Protein AF-A0A947ZSK4-F1 (afdb_monomer_lite)

Second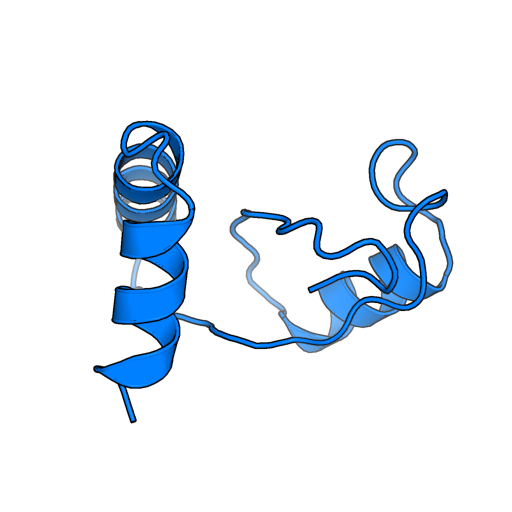ary structure (DSSP, 8-state):
-BTTS-------S-HHHHHHHHHHT-STTTGGGPSB--------SSHHHHHHHHHHHHH---HHHHHHHHHH--

Structure (mmCIF, N/CA/C/O backbone):
data_AF-A0A947ZSK4-F1
#
_entry.id   AF-A0A947ZSK4-F1
#
loop_
_atom_site.group_PDB
_atom_site.id
_atom_site.type_symbol
_atom_site.label_atom_id
_atom_site.label_alt_id
_atom_site.label_comp_id
_atom_site.label_asym_id
_atom_site.label_entity_id
_atom_site.label_seq_id
_atom_site.pdbx_PDB_ins_code
_atom_site.Cartn_x
_atom_site.Cartn_y
_atom_site.Cartn_z
_atom_site.occupancy
_atom_site.B_iso_or_equiv
_atom_site.auth_seq_id
_atom_site.auth_comp_id
_atom_site.auth_asym_id
_atom_site.auth_atom_id
_atom_site.pdbx_PDB_model_num
ATOM 1 N N . MET A 1 1 ? 1.515 -6.218 -9.370 1.00 77.38 1 MET A N 1
ATOM 2 C CA . MET A 1 1 ? 2.836 -6.774 -9.712 1.00 77.38 1 MET A CA 1
ATOM 3 C C . MET A 1 1 ? 3.533 -5.881 -10.730 1.00 77.38 1 MET A C 1
ATOM 5 O O . MET A 1 1 ? 2.888 -5.401 -11.655 1.00 77.38 1 MET A O 1
ATOM 9 N N . SER A 1 2 ? 4.820 -5.621 -10.504 1.00 81.81 2 SER A N 1
ATOM 10 C CA . SER A 1 2 ? 5.732 -4.912 -11.413 1.00 81.81 2 SER A CA 1
ATOM 11 C C . SER A 1 2 ? 6.348 -5.869 -12.443 1.00 81.81 2 SER A C 1
ATOM 13 O O . SER A 1 2 ? 6.441 -7.067 -12.169 1.00 81.81 2 SER A O 1
ATOM 15 N N . LYS A 1 3 ? 6.861 -5.337 -13.566 1.00 77.88 3 LYS A N 1
ATOM 16 C CA . LYS A 1 3 ? 7.681 -6.074 -14.552 1.00 77.88 3 LYS A CA 1
ATOM 17 C C . LYS A 1 3 ? 8.799 -6.912 -13.908 1.00 77.88 3 LYS A C 1
ATOM 19 O O . LYS A 1 3 ? 9.047 -8.024 -14.353 1.00 77.88 3 LYS A O 1
ATOM 24 N N . ASN A 1 4 ? 9.397 -6.445 -12.808 1.00 78.69 4 ASN A N 1
ATOM 25 C CA . ASN A 1 4 ? 10.498 -7.139 -12.121 1.00 78.69 4 ASN A CA 1
ATOM 26 C C . ASN A 1 4 ? 10.017 -8.119 -11.034 1.00 78.69 4 ASN A C 1
ATOM 28 O O . ASN A 1 4 ? 10.696 -8.317 -10.026 1.00 78.69 4 ASN A O 1
ATOM 32 N N . ASN A 1 5 ? 8.801 -8.658 -11.165 1.00 79.50 5 ASN A N 1
ATOM 33 C CA . ASN A 1 5 ? 8.205 -9.600 -10.211 1.00 79.50 5 ASN A CA 1
ATOM 34 C C . ASN A 1 5 ? 8.188 -9.085 -8.752 1.00 79.50 5 ASN A C 1
ATOM 36 O O . ASN A 1 5 ? 8.279 -9.838 -7.779 1.00 79.50 5 ASN A O 1
ATOM 40 N N . SER A 1 6 ? 8.115 -7.758 -8.604 1.00 84.00 6 SER A N 1
ATOM 41 C CA . SER A 1 6 ? 7.976 -7.077 -7.319 1.00 84.00 6 SER A CA 1
ATOM 42 C C . SER A 1 6 ? 6.500 -6.856 -7.008 1.00 84.00 6 SER A C 1
ATOM 44 O O . SER A 1 6 ? 5.725 -6.396 -7.855 1.00 84.00 6 SER A O 1
ATOM 46 N N . TYR A 1 7 ? 6.131 -7.136 -5.764 1.00 87.50 7 TYR A N 1
ATOM 47 C CA . TYR A 1 7 ? 4.814 -6.841 -5.221 1.00 87.50 7 TYR A CA 1
ATOM 48 C C . TYR A 1 7 ? 4.865 -5.531 -4.438 1.00 87.50 7 TYR A C 1
ATOM 50 O O . TYR A 1 7 ? 5.851 -5.237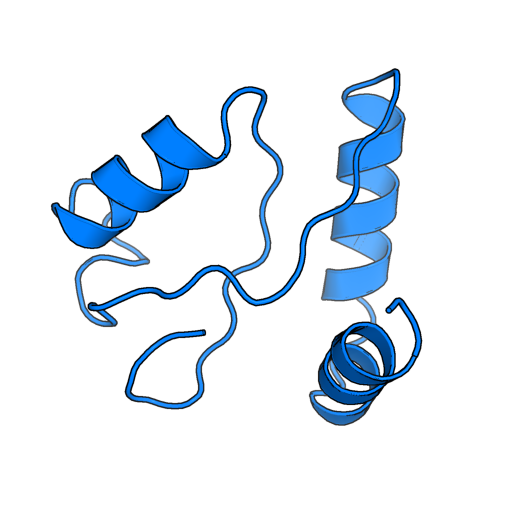 -3.761 1.00 87.50 7 TYR A O 1
ATOM 58 N N . TYR A 1 8 ? 3.803 -4.746 -4.565 1.00 87.69 8 TYR A N 1
ATOM 59 C CA . TYR A 1 8 ? 3.545 -3.577 -3.739 1.00 87.69 8 TYR A CA 1
ATOM 60 C C . TYR A 1 8 ? 2.323 -3.890 -2.883 1.00 87.69 8 TYR A C 1
ATOM 62 O O . TYR A 1 8 ? 1.347 -4.438 -3.397 1.00 87.69 8 TYR A O 1
ATOM 70 N N . TYR A 1 9 ? 2.397 -3.551 -1.599 1.00 88.69 9 TYR A N 1
ATOM 71 C CA . TYR A 1 9 ? 1.320 -3.746 -0.635 1.00 88.69 9 TYR A CA 1
ATOM 72 C C . TYR A 1 9 ? 0.986 -2.391 -0.028 1.00 88.69 9 TYR A C 1
ATOM 74 O O . TYR A 1 9 ? 1.881 -1.705 0.475 1.00 88.69 9 TYR A O 1
ATOM 82 N N . GLY A 1 10 ? -0.288 -2.026 -0.076 1.00 89.00 10 GLY A N 1
ATOM 83 C CA . GLY A 1 10 ? -0.775 -0.768 0.458 1.00 89.00 10 GLY A CA 1
ATOM 84 C C . GLY A 1 10 ? -2.292 -0.754 0.529 1.00 89.00 10 GLY A C 1
ATOM 85 O O . GLY A 1 10 ? -2.963 -1.483 -0.198 1.00 89.00 10 GLY A O 1
ATOM 86 N N . SER A 1 11 ? -2.810 0.111 1.387 1.00 91.81 11 SER A N 1
ATOM 87 C CA . SER A 1 11 ? -4.227 0.434 1.500 1.00 91.81 11 SER A CA 1
ATOM 88 C C . SER A 1 11 ? -4.539 1.764 0.800 1.00 91.81 11 SER A C 1
ATOM 90 O O . SER A 1 11 ? -3.705 2.679 0.710 1.00 91.81 11 SER A O 1
ATOM 92 N N . THR A 1 12 ? -5.740 1.862 0.234 1.00 91.50 12 THR A N 1
ATOM 93 C CA . THR A 1 12 ? -6.266 3.075 -0.400 1.00 91.50 12 THR A CA 1
ATOM 94 C C . THR A 1 12 ? -7.791 3.042 -0.390 1.00 91.50 12 THR A C 1
ATOM 96 O O . THR A 1 12 ? -8.381 1.970 -0.328 1.00 91.50 12 THR A O 1
ATOM 99 N N . ASN A 1 13 ? -8.412 4.216 -0.458 1.00 91.56 13 ASN A N 1
ATOM 100 C CA . ASN A 1 13 ? -9.846 4.369 -0.689 1.00 91.56 13 ASN A CA 1
ATOM 101 C C . ASN A 1 13 ? -10.212 4.309 -2.181 1.00 91.56 13 ASN A C 1
ATOM 103 O O . ASN A 1 13 ? -11.370 4.096 -2.512 1.00 91.56 13 ASN A O 1
ATOM 107 N N . ASN A 1 14 ? -9.247 4.513 -3.085 1.00 91.62 14 ASN A N 1
ATOM 108 C CA . ASN A 1 14 ? -9.482 4.497 -4.522 1.00 91.62 14 ASN A CA 1
ATOM 109 C C . ASN A 1 14 ? -8.347 3.757 -5.242 1.00 91.62 14 ASN A C 1
ATOM 111 O O . ASN A 1 14 ? -7.270 4.304 -5.505 1.00 91.62 14 ASN A O 1
ATOM 115 N N . LEU A 1 15 ? -8.614 2.491 -5.572 1.00 90.94 15 LEU A N 1
ATOM 116 C CA . LEU A 1 15 ? -7.663 1.594 -6.233 1.00 90.94 15 LEU A CA 1
ATOM 117 C C . LEU A 1 15 ? -7.246 2.101 -7.616 1.00 90.94 15 LEU A C 1
ATOM 119 O O . LEU A 1 15 ? -6.061 2.057 -7.948 1.00 90.94 15 LEU A O 1
ATOM 123 N N . GLN A 1 16 ? -8.193 2.610 -8.407 1.00 90.81 16 GLN A N 1
ATOM 124 C CA . GLN A 1 16 ? -7.922 3.092 -9.762 1.00 90.81 16 GLN A CA 1
ATOM 125 C C . GLN A 1 16 ? -7.005 4.315 -9.743 1.00 90.81 16 GLN A C 1
ATOM 127 O O . GLN A 1 16 ? -6.005 4.350 -10.465 1.00 90.81 16 GLN A O 1
ATOM 132 N N . LYS A 1 17 ? -7.299 5.285 -8.868 1.00 92.50 17 LYS A N 1
ATOM 133 C CA . LYS A 1 17 ? -6.470 6.479 -8.693 1.00 92.50 17 LYS A CA 1
ATOM 134 C C . LYS A 1 17 ? -5.055 6.088 -8.270 1.00 92.50 17 LYS A C 1
ATOM 136 O O . LYS A 1 17 ? -4.102 6.460 -8.947 1.00 92.50 17 LYS A O 1
ATOM 141 N N . ARG A 1 18 ? -4.913 5.246 -7.239 1.00 92.19 18 ARG A N 1
ATOM 142 C CA . ARG A 1 18 ? -3.603 4.782 -6.750 1.00 92.19 18 ARG A CA 1
ATOM 143 C C . ARG A 1 18 ? -2.796 4.057 -7.830 1.00 92.19 18 ARG A C 1
ATOM 145 O O . ARG A 1 18 ? -1.585 4.252 -7.936 1.00 92.19 18 ARG A O 1
ATOM 152 N N . LEU A 1 19 ? -3.448 3.214 -8.634 1.00 91.94 19 LEU A N 1
ATOM 153 C CA . LEU A 1 19 ? -2.792 2.504 -9.730 1.00 91.94 19 LEU A CA 1
ATOM 154 C C . LEU A 1 19 ? -2.280 3.478 -10.799 1.00 91.94 19 LEU A C 1
ATOM 156 O O . LEU A 1 19 ? -1.155 3.319 -11.279 1.00 91.94 19 LEU A O 1
ATOM 160 N N . LYS A 1 20 ? -3.075 4.502 -11.134 1.00 92.25 20 LYS A N 1
ATOM 161 C CA . LYS A 1 20 ? -2.685 5.566 -12.066 1.00 92.25 20 LYS A CA 1
ATOM 162 C C . LYS A 1 20 ? -1.495 6.364 -11.531 1.00 92.25 20 LYS A C 1
ATOM 164 O O . LYS A 1 20 ? -0.492 6.452 -12.226 1.00 92.25 20 LYS A O 1
ATOM 169 N N . GLU A 1 21 ? -1.539 6.827 -10.282 1.00 90.88 21 GLU A N 1
ATOM 170 C CA . GLU A 1 21 ? -0.437 7.556 -9.623 1.00 90.88 21 GLU A CA 1
ATOM 171 C C . GLU A 1 21 ? 0.880 6.748 -9.647 1.00 90.88 21 GLU A C 1
ATOM 173 O O . GLU A 1 21 ? 1.958 7.254 -9.979 1.00 90.88 21 GLU A O 1
ATOM 178 N N . HIS A 1 22 ? 0.814 5.445 -9.348 1.00 90.81 22 HIS A N 1
ATOM 179 C CA . HIS A 1 22 ? 1.983 4.561 -9.389 1.00 90.81 22 HIS A CA 1
ATOM 180 C C . HIS A 1 22 ? 2.530 4.346 -10.802 1.00 90.81 22 HIS A C 1
ATOM 182 O O . HIS A 1 22 ? 3.750 4.282 -10.977 1.00 90.81 22 HIS A O 1
ATOM 188 N N . ASN A 1 23 ? 1.660 4.259 -11.809 1.00 89.44 23 ASN A N 1
ATOM 189 C CA . ASN A 1 23 ? 2.062 4.166 -13.213 1.00 89.44 23 ASN A CA 1
ATOM 190 C C . ASN A 1 23 ? 2.553 5.504 -13.785 1.00 89.44 23 ASN A C 1
ATOM 192 O O . ASN A 1 23 ? 3.443 5.511 -14.633 1.00 89.44 23 ASN A O 1
ATOM 196 N N . ASN A 1 24 ? 2.100 6.631 -13.245 1.00 91.81 24 ASN A N 1
ATOM 197 C CA . ASN A 1 24 ? 2.631 7.957 -13.557 1.00 91.81 24 ASN A CA 1
ATOM 198 C C . ASN A 1 24 ? 4.000 8.208 -12.905 1.00 91.81 24 ASN A C 1
ATOM 200 O O . ASN A 1 24 ? 4.768 9.046 -13.364 1.00 91.81 24 ASN A O 1
ATOM 204 N N . GLY A 1 25 ? 4.366 7.421 -11.887 1.00 89.06 25 GLY A N 1
ATOM 205 C CA . GLY A 1 25 ? 5.650 7.544 -11.194 1.00 89.06 25 GLY A CA 1
ATOM 206 C C . GLY A 1 25 ? 5.662 8.619 -10.109 1.00 89.06 25 GLY A C 1
ATOM 207 O O . GLY A 1 25 ? 6.736 9.042 -9.685 1.00 89.06 25 GLY A O 1
ATOM 208 N N . GLU A 1 26 ? 4.485 9.009 -9.622 1.00 89.31 26 GLU A N 1
ATOM 209 C CA . GLU A 1 26 ? 4.301 10.038 -8.590 1.00 89.31 26 GLU A CA 1
ATOM 210 C C . GLU A 1 26 ? 4.824 9.587 -7.216 1.00 89.31 26 GLU A C 1
ATOM 212 O O . GLU A 1 26 ? 5.119 10.392 -6.339 1.00 89.31 26 GLU A O 1
ATOM 217 N N . THR A 1 27 ? 5.008 8.280 -7.018 1.00 86.81 27 THR A N 1
ATOM 218 C CA . THR A 1 27 ? 5.572 7.723 -5.786 1.00 86.81 27 THR A CA 1
ATOM 219 C C . THR A 1 27 ? 7.011 7.251 -6.011 1.00 86.81 27 THR A C 1
ATOM 221 O O . THR A 1 27 ? 7.264 6.320 -6.781 1.00 86.81 27 THR A O 1
ATOM 224 N N . LYS A 1 28 ? 7.970 7.827 -5.269 1.00 84.75 28 LYS A N 1
ATOM 225 C CA . LYS A 1 28 ? 9.415 7.520 -5.370 1.00 84.75 28 LYS A CA 1
ATOM 226 C C . LYS A 1 28 ? 9.732 6.019 -5.295 1.00 84.75 28 LYS A C 1
ATOM 228 O O . LYS A 1 28 ? 10.588 5.538 -6.031 1.00 84.75 28 LYS A O 1
ATOM 233 N N . ALA A 1 29 ? 9.028 5.276 -4.440 1.00 82.31 29 ALA A N 1
ATOM 234 C CA . ALA A 1 29 ? 9.255 3.841 -4.243 1.00 82.31 29 ALA A CA 1
ATOM 235 C C . ALA A 1 29 ? 8.745 2.972 -5.409 1.00 82.31 29 ALA A C 1
ATOM 237 O O . ALA A 1 29 ? 9.290 1.897 -5.666 1.00 82.31 29 ALA A O 1
ATOM 238 N N . THR A 1 30 ? 7.699 3.415 -6.115 1.00 84.56 30 THR A N 1
ATOM 239 C CA . THR A 1 30 ? 7.049 2.627 -7.171 1.00 84.56 30 THR A CA 1
ATOM 240 C C . THR A 1 30 ? 7.438 3.080 -8.580 1.00 84.56 30 THR A C 1
ATOM 242 O O . THR A 1 30 ? 7.375 2.270 -9.507 1.00 84.56 30 THR A O 1
ATOM 245 N N . ARG A 1 31 ? 7.951 4.309 -8.756 1.00 85.31 31 ARG A N 1
ATOM 246 C CA . ARG A 1 31 ? 8.297 4.885 -10.071 1.00 85.31 31 ARG A CA 1
ATOM 247 C C . ARG A 1 31 ? 9.311 4.076 -10.885 1.00 85.31 31 ARG A C 1
ATOM 249 O O . ARG A 1 31 ? 9.203 4.005 -12.103 1.00 85.31 31 ARG A O 1
ATOM 256 N N . TYR A 1 32 ? 10.272 3.421 -10.238 1.00 85.81 32 TYR A N 1
ATOM 257 C CA . TYR A 1 32 ? 11.318 2.650 -10.930 1.00 85.81 32 TYR A CA 1
ATOM 258 C C . TYR A 1 32 ? 10.875 1.251 -11.364 1.00 85.81 32 TYR A C 1
ATOM 260 O O . TYR A 1 32 ? 11.596 0.551 -12.064 1.00 85.81 32 TYR A O 1
ATOM 268 N N . LYS A 1 33 ? 9.693 0.823 -10.918 1.00 85.81 33 LYS A N 1
ATOM 269 C CA . LYS A 1 33 ? 9.178 -0.539 -11.086 1.00 85.81 33 LYS A CA 1
ATOM 270 C C . LYS A 1 33 ? 7.920 -0.574 -11.957 1.00 85.81 33 LYS A C 1
ATOM 272 O O . LYS A 1 33 ? 7.202 -1.570 -11.972 1.00 85.81 33 LYS A O 1
ATOM 277 N N . ARG A 1 34 ? 7.642 0.503 -12.683 1.00 85.56 34 ARG A N 1
ATOM 278 C CA . ARG A 1 34 ? 6.542 0.580 -13.648 1.00 85.56 34 ARG A CA 1
ATOM 279 C C . ARG A 1 34 ? 6.779 -0.375 -14.835 1.00 85.56 34 ARG A C 1
ATOM 281 O O . ARG A 1 34 ? 7.935 -0.658 -15.148 1.00 85.56 34 ARG A O 1
ATOM 288 N N . PRO A 1 35 ? 5.725 -0.851 -15.518 1.00 89.62 35 PRO A N 1
ATOM 289 C CA . PRO A 1 35 ? 4.309 -0.674 -15.193 1.00 89.62 35 PRO A CA 1
ATOM 290 C C . PRO A 1 35 ? 3.859 -1.585 -14.038 1.00 89.62 35 PRO A C 1
ATOM 292 O O . PRO A 1 35 ? 4.322 -2.717 -13.886 1.00 89.62 35 PRO A O 1
ATOM 295 N N . TRP A 1 36 ? 2.927 -1.085 -13.232 1.00 90.25 36 TRP A N 1
ATOM 296 C CA . TRP A 1 36 ? 2.223 -1.805 -12.180 1.00 90.25 36 TRP A CA 1
ATOM 297 C C . TRP A 1 36 ? 0.888 -2.321 -12.697 1.00 90.25 36 TRP A C 1
ATOM 299 O O . TRP A 1 36 ? 0.082 -1.568 -13.242 1.00 90.25 36 TRP A O 1
ATOM 309 N N . LYS A 1 37 ? 0.644 -3.611 -12.468 1.00 89.81 37 LYS A N 1
ATOM 310 C CA . LYS A 1 37 ? -0.651 -4.259 -12.698 1.00 89.81 37 LYS A CA 1
ATOM 311 C C . LYS A 1 37 ? -1.312 -4.589 -11.365 1.00 89.81 37 LYS A C 1
ATOM 313 O O . LYS A 1 37 ? -0.636 -5.113 -10.471 1.00 89.81 37 LYS A O 1
ATOM 318 N N . LEU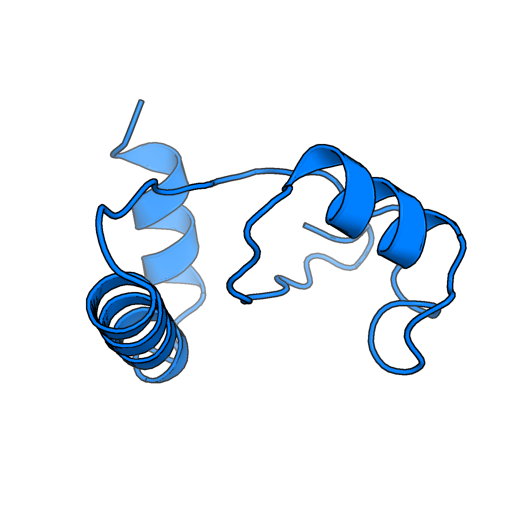 A 1 38 ? -2.603 -4.305 -11.224 1.00 90.50 38 LEU A N 1
ATOM 319 C CA . LEU A 1 38 ? -3.386 -4.801 -10.094 1.00 90.50 38 LEU A CA 1
ATOM 320 C C . LEU A 1 38 ? -3.551 -6.318 -10.256 1.00 90.50 38 LEU A C 1
ATOM 322 O O . LEU A 1 38 ? -3.940 -6.779 -11.322 1.00 90.50 38 LEU A O 1
ATOM 326 N N . VAL A 1 39 ? -3.179 -7.080 -9.228 1.00 90.19 39 VAL A N 1
ATOM 327 C CA . VAL A 1 39 ? -3.263 -8.558 -9.232 1.00 90.19 39 VAL A CA 1
ATOM 328 C C . VAL A 1 39 ? -4.163 -9.094 -8.126 1.00 90.19 39 VAL A C 1
ATOM 330 O O . VAL A 1 39 ? -4.604 -10.230 -8.203 1.00 90.19 39 VAL A O 1
ATOM 333 N N . TYR A 1 40 ? -4.399 -8.289 -7.091 1.00 89.94 40 TYR A N 1
ATOM 334 C CA . TYR A 1 40 ? -5.197 -8.645 -5.931 1.00 89.94 40 TYR A CA 1
ATOM 335 C C . TYR A 1 40 ? -5.648 -7.376 -5.216 1.00 89.94 40 TYR A C 1
ATOM 337 O O . TYR A 1 40 ? -4.860 -6.430 -5.106 1.00 89.94 40 TYR A O 1
ATOM 345 N N . PHE A 1 41 ? -6.880 -7.370 -4.721 1.00 91.56 41 PHE A N 1
ATOM 346 C CA . PHE A 1 41 ? -7.386 -6.363 -3.798 1.00 91.56 41 PHE A CA 1
ATOM 347 C C . PHE A 1 41 ? -8.392 -7.004 -2.840 1.00 91.56 41 PHE A C 1
ATOM 349 O O . PHE A 1 41 ? -8.993 -8.028 -3.149 1.00 91.56 41 PHE A O 1
ATOM 356 N N . GLU A 1 42 ? -8.544 -6.397 -1.670 1.00 90.19 42 GLU A N 1
ATOM 357 C CA . GLU A 1 42 ? -9.544 -6.761 -0.670 1.00 90.19 42 GLU A CA 1
ATOM 358 C C . GL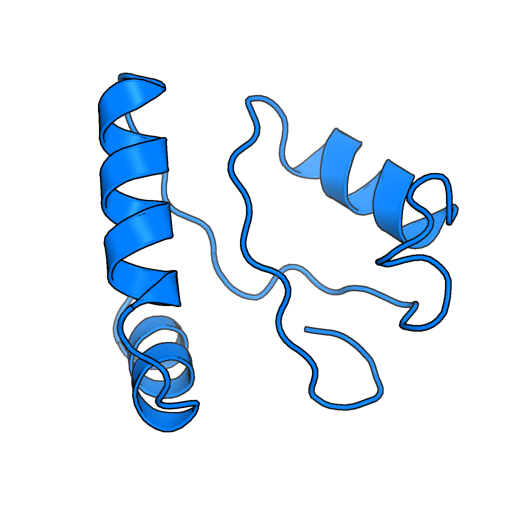U A 1 42 ? -10.214 -5.475 -0.201 1.00 90.19 42 GLU A C 1
ATOM 360 O O . GLU A 1 42 ? -9.541 -4.461 0.013 1.00 90.19 42 GLU A O 1
ATOM 365 N N . GLU A 1 43 ? -11.529 -5.526 -0.033 1.00 90.88 43 GLU A N 1
ATOM 366 C CA . GLU A 1 43 ? -12.314 -4.416 0.490 1.00 90.88 43 GLU A CA 1
ATOM 367 C C . GLU A 1 43 ? -12.611 -4.637 1.971 1.00 90.88 43 GLU A C 1
ATOM 369 O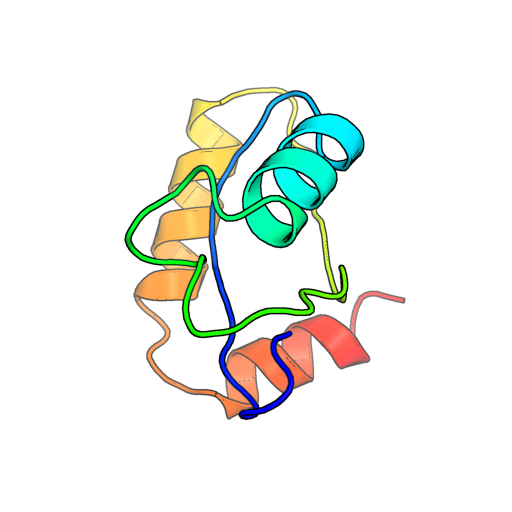 O . GLU A 1 43 ? -12.891 -5.750 2.420 1.00 90.88 43 GLU A O 1
ATOM 374 N N . TYR A 1 44 ? -12.534 -3.554 2.736 1.00 91.62 44 TYR A N 1
ATOM 375 C CA . TYR A 1 44 ? -12.773 -3.541 4.172 1.00 91.62 44 TYR A CA 1
ATOM 376 C C . TYR A 1 44 ? -13.666 -2.359 4.518 1.00 91.62 44 TYR A C 1
ATOM 378 O O . TYR A 1 44 ? -13.563 -1.299 3.900 1.00 91.62 44 TYR A O 1
ATOM 386 N N . LYS A 1 45 ? -14.512 -2.524 5.538 1.00 92.00 45 LYS A N 1
ATOM 387 C CA . LYS A 1 45 ? -15.416 -1.462 5.997 1.00 92.00 45 LYS A CA 1
ATOM 388 C C . LYS A 1 45 ? -14.651 -0.320 6.659 1.00 92.00 45 LYS A C 1
ATOM 390 O O . LYS A 1 45 ? -15.058 0.833 6.560 1.00 92.00 45 LYS A O 1
ATOM 395 N N . THR A 1 46 ? -13.536 -0.628 7.323 1.00 93.50 46 THR A N 1
ATOM 396 C CA . THR A 1 46 ? -12.727 0.368 8.029 1.00 93.50 46 THR A CA 1
ATOM 397 C C . THR A 1 46 ? -11.269 0.377 7.573 1.00 93.50 46 THR A C 1
ATOM 399 O O . THR A 1 46 ? -10.668 -0.651 7.250 1.00 93.50 46 THR A O 1
ATOM 402 N N . LEU A 1 47 ? -10.643 1.557 7.632 1.00 90.12 47 LEU A N 1
ATOM 403 C CA . LEU A 1 47 ? -9.206 1.707 7.375 1.00 90.12 47 LEU A CA 1
ATOM 404 C C . LEU A 1 47 ? -8.355 0.902 8.375 1.00 90.12 47 LEU A C 1
ATOM 406 O O . LEU A 1 47 ? -7.269 0.437 8.032 1.00 90.12 47 LEU A O 1
ATOM 410 N N . SER A 1 48 ? -8.848 0.728 9.605 1.00 93.62 48 SER A N 1
ATOM 411 C CA . SER A 1 48 ? -8.186 -0.064 10.648 1.00 93.62 48 SER A CA 1
ATOM 412 C C . SER A 1 48 ? -8.074 -1.535 10.246 1.00 93.62 48 SER A C 1
ATOM 414 O O . SER A 1 48 ? -6.984 -2.103 10.300 1.00 93.62 48 SER A O 1
ATOM 416 N N . GLU A 1 49 ? -9.163 -2.140 9.765 1.00 93.38 49 GLU A N 1
ATOM 417 C CA . GLU A 1 49 ? -9.163 -3.521 9.265 1.00 93.38 49 GLU A CA 1
ATOM 418 C C . GLU A 1 49 ? -8.248 -3.681 8.049 1.0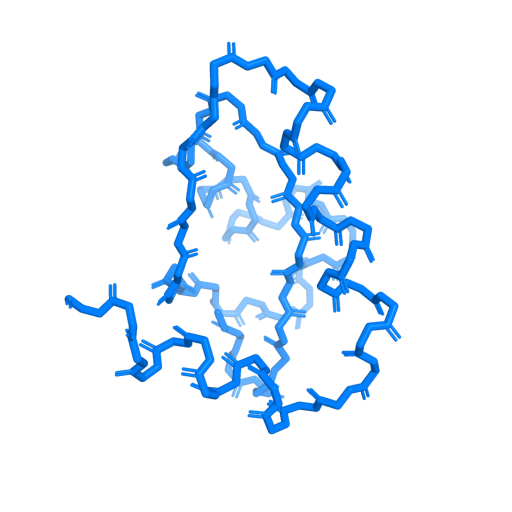0 93.38 49 GLU A C 1
ATOM 420 O O . GLU A 1 49 ? -7.413 -4.588 8.029 1.00 93.38 49 GLU A O 1
ATOM 425 N N . ALA A 1 50 ? -8.323 -2.749 7.092 1.00 92.69 50 ALA A N 1
ATOM 426 C CA . ALA A 1 50 ? -7.457 -2.755 5.916 1.00 92.69 50 ALA A CA 1
ATOM 427 C C . ALA A 1 50 ? -5.969 -2.715 6.301 1.00 92.69 50 ALA A C 1
ATOM 429 O O . ALA A 1 50 ? -5.166 -3.493 5.787 1.00 92.69 50 ALA A O 1
ATOM 430 N N . ARG A 1 51 ? -5.589 -1.853 7.254 1.00 91.25 51 ARG A N 1
ATOM 431 C CA . ARG A 1 51 ? -4.203 -1.749 7.741 1.00 91.25 51 ARG A CA 1
ATOM 432 C C . ARG A 1 51 ? -3.767 -2.971 8.543 1.00 91.25 51 ARG A C 1
ATOM 434 O O . ARG A 1 51 ? -2.633 -3.419 8.381 1.00 91.25 51 ARG A O 1
ATOM 441 N N . LYS A 1 52 ? -4.646 -3.542 9.375 1.00 93.44 52 LYS A N 1
ATOM 442 C CA . LYS A 1 52 ? -4.373 -4.799 10.095 1.00 93.44 52 LYS A CA 1
ATOM 443 C C . LYS A 1 52 ? -4.088 -5.929 9.111 1.00 93.44 52 LYS A C 1
ATOM 445 O O . LYS A 1 52 ? -3.095 -6.641 9.259 1.00 93.44 52 LYS A O 1
ATOM 450 N N . ARG A 1 53 ? -4.907 -6.054 8.066 1.00 91.81 53 ARG A N 1
ATOM 451 C CA . ARG A 1 53 ? -4.689 -7.023 6.994 1.00 91.81 53 ARG A CA 1
ATOM 452 C C . ARG A 1 53 ? -3.388 -6.761 6.241 1.00 91.81 53 ARG A C 1
ATOM 454 O O . ARG A 1 53 ? -2.614 -7.693 6.023 1.00 91.81 53 ARG A O 1
ATOM 461 N N . GLU A 1 54 ? -3.127 -5.510 5.867 1.00 90.94 54 GLU A N 1
ATOM 462 C CA . GLU A 1 54 ? -1.896 -5.101 5.186 1.00 90.94 54 GLU A CA 1
ATOM 463 C C . GLU A 1 54 ? -0.658 -5.501 6.003 1.00 90.94 54 GLU A C 1
ATOM 465 O O . GLU A 1 54 ? 0.288 -6.075 5.459 1.00 90.94 54 GLU A O 1
ATOM 470 N N . TYR A 1 55 ? -0.692 -5.273 7.319 1.00 91.00 55 TYR A N 1
ATOM 471 C CA . TYR A 1 55 ? 0.359 -5.696 8.240 1.00 91.00 55 TYR A CA 1
ATOM 472 C C . TYR A 1 55 ? 0.524 -7.219 8.253 1.00 91.00 55 TYR A C 1
ATOM 474 O O . TYR A 1 55 ? 1.638 -7.707 8.091 1.00 91.00 55 TYR A O 1
ATOM 482 N N . GLN A 1 56 ? -0.564 -7.989 8.349 1.00 90.44 56 GLN A N 1
ATOM 483 C CA . GLN A 1 56 ? -0.498 -9.456 8.295 1.00 90.44 56 GLN A CA 1
ATOM 484 C C . GLN A 1 56 ? 0.151 -9.969 7.000 1.00 90.44 56 GLN A C 1
ATOM 486 O O . GLN A 1 56 ? 0.950 -10.906 7.041 1.00 90.44 56 GLN A O 1
ATOM 491 N N . VAL A 1 57 ? -0.167 -9.360 5.849 1.00 88.25 57 VAL A N 1
ATOM 492 C CA . VAL A 1 57 ? 0.468 -9.705 4.564 1.00 88.25 57 VAL A CA 1
ATOM 493 C C . VAL A 1 57 ? 1.952 -9.355 4.584 1.00 88.25 57 VAL A C 1
ATOM 495 O O . VAL A 1 57 ? 2.771 -10.190 4.211 1.00 88.25 57 VAL A O 1
ATOM 498 N N . LYS A 1 58 ? 2.313 -8.151 5.043 1.00 85.75 58 LYS A N 1
ATOM 499 C CA . LYS A 1 58 ? 3.709 -7.686 5.107 1.00 85.75 58 LYS A CA 1
ATOM 500 C C . LYS A 1 58 ? 4.569 -8.538 6.046 1.00 85.75 58 LYS A C 1
ATOM 502 O O . LYS A 1 58 ? 5.717 -8.832 5.717 1.00 85.75 58 LYS A O 1
ATOM 507 N N . THR A 1 59 ? 4.018 -8.960 7.182 1.00 87.62 59 THR A N 1
ATOM 508 C CA . THR A 1 59 ? 4.699 -9.811 8.171 1.00 87.62 59 THR A CA 1
ATOM 509 C C . THR A 1 59 ? 4.955 -11.212 7.630 1.00 87.62 59 THR A C 1
ATOM 511 O O . THR A 1 59 ? 6.000 -11.808 7.900 1.00 87.62 59 THR A O 1
ATOM 514 N N . LYS A 1 60 ? 4.056 -11.731 6.790 1.00 80.81 60 LYS A N 1
ATOM 515 C CA . LYS A 1 60 ? 4.291 -12.963 6.040 1.00 80.81 60 LYS A CA 1
ATOM 516 C C . LYS A 1 60 ? 5.285 -12.676 4.905 1.00 80.81 60 LYS A C 1
ATOM 518 O O . LYS A 1 60 ? 4.916 -12.564 3.743 1.00 80.81 60 LYS A O 1
ATOM 523 N N . LYS A 1 61 ? 6.584 -12.611 5.237 1.00 68.44 61 LYS A N 1
ATOM 524 C CA . LYS A 1 61 ? 7.735 -12.347 4.334 1.00 68.44 61 LYS A CA 1
ATOM 525 C C . LYS A 1 61 ? 7.937 -13.381 3.205 1.00 68.44 61 LYS A C 1
ATOM 527 O O . LYS A 1 61 ? 8.987 -13.420 2.569 1.00 68.44 61 LYS A O 1
ATOM 532 N N . ARG A 1 62 ? 6.961 -14.250 2.945 1.00 80.06 62 ARG A N 1
ATOM 533 C CA . ARG A 1 62 ? 7.048 -15.336 1.967 1.00 80.06 62 ARG A CA 1
ATOM 534 C C . ARG A 1 62 ? 6.302 -14.948 0.696 1.00 80.06 62 ARG A C 1
ATOM 536 O O . ARG A 1 62 ? 5.081 -14.828 0.704 1.00 80.06 62 ARG A O 1
ATOM 543 N N . LYS A 1 63 ? 7.026 -14.833 -0.425 1.00 78.75 63 LYS A N 1
ATOM 544 C CA . LYS A 1 63 ? 6.422 -14.623 -1.758 1.00 78.75 63 LYS A CA 1
ATOM 545 C C . LYS A 1 63 ? 5.392 -15.708 -2.106 1.00 78.75 63 LYS A C 1
ATOM 547 O O . LYS A 1 63 ? 4.403 -15.410 -2.765 1.00 78.75 63 LYS A O 1
ATOM 552 N N . SER A 1 64 ? 5.598 -16.937 -1.625 1.00 83.31 64 SER A N 1
ATOM 553 C CA . SER A 1 64 ? 4.666 -18.055 -1.809 1.00 83.31 64 SER A CA 1
ATOM 554 C C . SER A 1 64 ? 3.299 -17.805 -1.176 1.00 83.31 64 SER A C 1
ATOM 556 O O . SER A 1 64 ? 2.294 -18.157 -1.778 1.00 83.31 64 SER A O 1
ATOM 558 N N . TYR A 1 65 ? 3.237 -17.137 -0.019 1.00 86.56 65 TYR A N 1
ATOM 559 C CA . TYR A 1 65 ? 1.964 -16.793 0.617 1.00 86.56 65 TYR A CA 1
ATOM 560 C C . TYR A 1 65 ? 1.160 -15.796 -0.220 1.00 86.56 65 TYR A C 1
ATOM 562 O O . TYR A 1 65 ? -0.049 -15.925 -0.355 1.00 86.56 65 TYR A O 1
ATOM 570 N N . VAL A 1 66 ? 1.837 -14.811 -0.809 1.00 84.88 66 VAL A N 1
ATOM 571 C CA . VAL A 1 66 ? 1.192 -13.797 -1.654 1.00 84.88 66 VAL A CA 1
ATOM 572 C C . VAL A 1 66 ? 0.701 -14.413 -2.957 1.00 84.88 66 VAL A C 1
ATOM 574 O O . VAL A 1 66 ? -0.405 -14.108 -3.383 1.00 84.88 66 VAL A O 1
ATOM 577 N N . LYS A 1 67 ? 1.481 -15.322 -3.549 1.00 85.75 67 LYS A N 1
ATOM 578 C CA . LYS A 1 67 ? 1.032 -16.105 -4.702 1.00 85.75 67 LYS A CA 1
ATOM 579 C C . LYS A 1 67 ? -0.191 -16.958 -4.352 1.00 85.75 67 LYS A C 1
ATOM 581 O O . LYS A 1 67 ? -1.197 -16.866 -5.036 1.00 85.75 67 LYS A O 1
ATOM 586 N N . TRP A 1 68 ? -0.140 -17.688 -3.238 1.00 88.06 68 TRP A N 1
ATOM 587 C CA . TRP A 1 68 ? -1.277 -18.468 -2.749 1.00 88.06 68 TRP A CA 1
ATOM 588 C C . TRP A 1 68 ? -2.525 -17.598 -2.539 1.00 88.06 68 TRP A C 1
ATOM 590 O O . TRP A 1 68 ? -3.602 -17.988 -2.971 1.00 88.06 68 TRP A O 1
ATOM 600 N N . LEU A 1 69 ? -2.383 -16.400 -1.956 1.00 86.50 69 LEU A N 1
ATOM 601 C CA . LEU A 1 69 ? -3.492 -15.450 -1.809 1.00 86.50 69 LEU A CA 1
ATOM 602 C C . LEU A 1 69 ? -4.104 -15.051 -3.154 1.00 86.50 69 LEU A C 1
ATOM 604 O O . LEU A 1 69 ? -5.320 -15.021 -3.263 1.00 86.50 69 LEU A O 1
ATOM 608 N N . ILE A 1 70 ? -3.276 -14.752 -4.158 1.00 86.75 70 ILE A N 1
ATOM 609 C CA . ILE A 1 70 ? -3.746 -14.405 -5.507 1.00 86.75 70 ILE A CA 1
ATOM 610 C C . ILE A 1 70 ? -4.487 -15.593 -6.141 1.00 86.75 70 ILE A C 1
ATOM 612 O O . ILE A 1 70 ? -5.528 -15.400 -6.763 1.00 86.75 70 ILE A O 1
ATOM 616 N N . ASP A 1 71 ? -3.970 -16.808 -5.958 1.00 85.94 71 ASP A N 1
ATOM 617 C CA . ASP A 1 71 ? -4.492 -18.017 -6.598 1.00 85.94 71 ASP A CA 1
ATOM 618 C C . ASP A 1 71 ? -5.778 -18.551 -5.924 1.00 85.94 71 ASP A C 1
ATOM 620 O O . ASP A 1 71 ? -6.623 -19.126 -6.602 1.00 85.94 71 ASP A O 1
ATOM 624 N N . ASN A 1 72 ? -5.953 -18.360 -4.608 1.00 80.25 72 ASN A N 1
ATOM 625 C CA . ASN A 1 72 ? -7.023 -18.995 -3.809 1.00 80.25 72 ASN A CA 1
ATOM 626 C C . ASN A 1 72 ? -8.223 -18.083 -3.498 1.00 80.25 72 ASN A C 1
ATOM 628 O O . ASN A 1 72 ? -9.133 -18.494 -2.783 1.00 80.25 72 ASN A O 1
ATOM 632 N N . LYS A 1 73 ? -8.228 -16.837 -3.978 1.00 65.69 73 LYS A N 1
ATOM 633 C CA . LYS A 1 73 ? -9.289 -15.848 -3.703 1.00 65.69 73 LYS A CA 1
ATOM 634 C C . LYS A 1 73 ? -10.025 -15.385 -4.968 1.00 65.69 73 LYS A C 1
ATOM 636 O O . LYS A 1 73 ? -10.502 -14.253 -5.011 1.00 65.69 73 LYS A O 1
ATOM 641 N N . LYS A 1 74 ? -10.100 -16.247 -5.985 1.00 50.56 74 LYS A N 1
ATOM 642 C CA . LYS A 1 74 ? -11.024 -16.058 -7.110 1.00 50.56 74 LYS A CA 1
ATOM 643 C C . LYS A 1 74 ? -12.453 -16.395 -6.717 1.00 50.56 74 LYS A C 1
ATOM 645 O O . LYS A 1 74 ? -12.624 -17.383 -5.973 1.00 50.56 74 LYS A O 1
#

Radius of gyration: 12.44 Å; chains: 1; bounding box: 27×29×26 Å

Sequence (74 aa):
MSKNNSYYYGSTNNLQKRLKEHNNGETKATRYKRPWKLVYFEEYKTLSEARKREYQVKTKKRKSYVKWLIDNKK

Foldseek 3Di:
DFPVLDDDFDDDPDPVVVLVCLQVLVDVVRNVRDDDDDQDDDDDPDPVVSVVVSVVVVVPVDPVVVVCVSVVVD

pLDDT: mean 86.95, std 6.85, range [50.56, 93.62]